Protein AF-A0AAV5FKT3-F1 (afdb_monomer)

Organism: NCBI:txid191504

Secondary structure (DSSP, 8-state):
--SSTTS-HHHHHHHHHHHHHIIIIIHHHHHHHHHHHHTT-HHHHHHTHHHHHHHHHHHHHHHTTS-HHHHHHHHHHHHHHHHHHHHHHHHHHHHTS--

InterPro domains:
  IPR035513 Invertase/pectin methylesterase inhibitor domain superfamily [SSF101148] (6-93)

Nearest PDB structures (foldseek):
  8xyv-assembly2_B  TM=5.868E-01  e=5.028E-01  synthetic construct
  5mk2-assembly1_A  TM=7.815E-01  e=6.738E+00  Homo sapiens

Mean predicted aligned error: 6.79 Å

Foldseek 3Di:
DPPPCVPDVLLVVLVVLLVCLQVPWQVVLVVVLVVCVVVVVLVSSLVSLVRNLVSLVVSCVSCVPPDPVSVVVVVVVSVVSVVVSVVSNVVSVVSVVVD

Solvent-accessible surface area (backbone atoms only — not comparable to full-atom values): 5326 Å² total; per-residue (Å²): 136,80,72,71,78,80,67,46,62,61,38,50,54,22,52,50,50,29,52,49,34,35,63,68,40,14,52,52,31,47,54,51,26,51,51,26,48,75,69,66,38,56,68,66,21,55,70,29,54,70,43,37,52,45,24,46,60,53,26,54,59,51,32,70,84,33,52,68,71,54,42,58,60,45,51,56,56,44,50,55,48,47,54,52,46,51,50,53,50,52,56,56,56,58,56,62,77,78,110

Radius of gyration: 16.39 Å; Cα contacts (8 Å, |Δi|>4): 84; chains: 1; bounding box: 39×19×49 Å

pLDDT: mean 82.84, std 12.5, range [44.62, 95.5]

Sequence (99 aa):
MARDEELDPAARDALEACGHLYGSGSVPALRLLRQYAAARTWAAAKSLLPLTGHAGIGCDAALAGAPLAAKSRMMGANHEFDQLATMATALLNLNAVVA

Structure (mmCIF, N/CA/C/O backbone):
data_AF-A0AAV5FKT3-F1
#
_entry.id   AF-A0AAV5FKT3-F1
#
loop_
_atom_site.group_PDB
_atom_site.id
_atom_site.type_symbol
_atom_site.label_atom_id
_atom_site.label_alt_id
_atom_site.label_comp_id
_atom_site.label_asym_id
_atom_site.label_entity_id
_atom_site.label_seq_id
_atom_site.pdbx_PDB_ins_code
_atom_site.Cartn_x
_atom_site.Cartn_y
_atom_site.Cartn_z
_atom_site.occupancy
_atom_site.B_iso_or_equiv
_atom_site.auth_seq_id
_atom_site.auth_comp_id
_atom_site.auth_asym_id
_atom_site.auth_atom_id
_atom_site.pdbx_PDB_model_num
ATOM 1 N N . MET A 1 1 ? 24.493 10.873 -18.082 1.00 45.22 1 MET A N 1
ATOM 2 C CA . MET A 1 1 ? 23.778 9.602 -17.839 1.00 45.22 1 MET A CA 1
ATOM 3 C C . MET A 1 1 ? 22.263 9.776 -17.635 1.00 45.22 1 MET A C 1
ATOM 5 O O . MET A 1 1 ? 21.617 8.806 -17.297 1.00 45.22 1 MET A O 1
ATOM 9 N N . ALA A 1 2 ? 21.666 10.951 -17.895 1.00 47.41 2 ALA A N 1
ATOM 10 C CA . ALA A 1 2 ? 20.244 11.217 -17.612 1.00 47.41 2 ALA A CA 1
ATOM 11 C C . ALA A 1 2 ? 19.288 11.091 -18.823 1.00 47.41 2 ALA A C 1
ATOM 13 O O . ALA A 1 2 ? 18.119 11.414 -18.698 1.00 47.41 2 ALA A O 1
ATOM 14 N N . ARG A 1 3 ? 19.771 10.680 -20.006 1.00 49.69 3 ARG A N 1
ATOM 15 C CA . ARG A 1 3 ? 18.981 10.707 -21.258 1.00 49.69 3 ARG A CA 1
ATOM 16 C C . ARG A 1 3 ? 18.417 9.353 -21.694 1.00 49.69 3 ARG A C 1
ATOM 18 O O . ARG A 1 3 ? 17.508 9.335 -22.513 1.00 49.69 3 ARG A O 1
ATOM 25 N N . ASP A 1 4 ? 18.921 8.251 -21.141 1.00 44.62 4 ASP A N 1
ATOM 26 C CA . ASP A 1 4 ? 18.513 6.899 -21.554 1.00 44.62 4 ASP A CA 1
ATOM 27 C C . ASP A 1 4 ? 17.347 6.349 -20.710 1.00 44.62 4 ASP A C 1
ATOM 29 O O . ASP A 1 4 ? 16.614 5.475 -21.158 1.00 44.62 4 ASP A O 1
ATOM 33 N N . GLU A 1 5 ? 17.110 6.901 -19.513 1.00 51.47 5 GLU A N 1
ATOM 34 C CA . GLU A 1 5 ? 15.977 6.531 -18.645 1.00 51.47 5 GLU A CA 1
ATOM 35 C C . GLU A 1 5 ? 14.645 7.169 -19.073 1.00 51.47 5 GLU A C 1
ATOM 37 O O . GLU A 1 5 ? 13.582 6.709 -18.664 1.00 51.47 5 GLU A O 1
ATOM 42 N N . GLU A 1 6 ? 14.689 8.222 -19.893 1.00 52.31 6 GLU A N 1
ATOM 43 C CA . GLU A 1 6 ? 13.511 8.986 -20.328 1.00 52.31 6 GLU A CA 1
ATOM 44 C C . GLU A 1 6 ? 12.783 8.330 -21.522 1.00 52.31 6 GLU A C 1
ATOM 46 O O . GLU A 1 6 ? 11.687 8.747 -21.900 1.00 52.31 6 GLU A O 1
ATOM 51 N N . LEU A 1 7 ? 13.361 7.264 -22.091 1.00 62.12 7 LEU A N 1
ATOM 52 C CA . LEU A 1 7 ? 12.928 6.665 -23.355 1.00 62.12 7 LEU A CA 1
ATOM 53 C C . LEU A 1 7 ? 12.518 5.195 -23.288 1.00 62.12 7 LEU A C 1
ATOM 55 O O . LEU A 1 7 ? 12.042 4.715 -24.310 1.00 62.12 7 LEU A O 1
ATOM 59 N N . ASP A 1 8 ? 12.652 4.488 -22.159 1.00 79.56 8 ASP A N 1
ATOM 60 C CA . ASP A 1 8 ? 12.153 3.108 -22.081 1.00 79.56 8 ASP A CA 1
ATOM 61 C C . ASP A 1 8 ? 10.642 3.092 -21.778 1.00 79.56 8 ASP A C 1
ATOM 6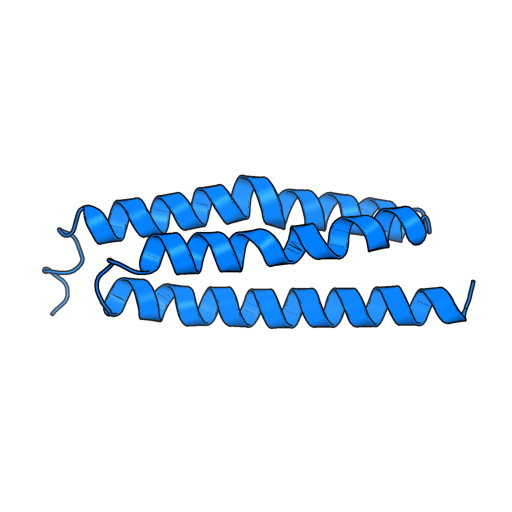3 O O . ASP A 1 8 ? 10.238 3.383 -20.643 1.00 79.56 8 ASP A O 1
ATOM 67 N N . PRO A 1 9 ? 9.782 2.743 -22.756 1.00 84.81 9 PRO A N 1
ATOM 68 C CA . PRO A 1 9 ? 8.343 2.679 -22.543 1.00 84.81 9 PRO A CA 1
ATOM 69 C C . PRO A 1 9 ? 7.976 1.619 -21.502 1.00 84.81 9 PRO A C 1
ATOM 71 O O . PRO A 1 9 ? 7.076 1.848 -20.705 1.00 84.81 9 PRO A O 1
ATOM 74 N N . ALA A 1 10 ? 8.726 0.514 -21.415 1.00 84.25 10 ALA A N 1
ATOM 75 C CA . ALA A 1 10 ? 8.455 -0.542 -20.444 1.00 84.25 10 ALA A CA 1
ATOM 76 C C . ALA A 1 10 ? 8.685 -0.066 -19.002 1.00 84.25 10 ALA A C 1
ATOM 78 O O . ALA A 1 10 ? 7.941 -0.436 -18.094 1.00 84.25 10 ALA A O 1
ATOM 79 N N . ALA A 1 11 ? 9.689 0.789 -18.781 1.00 86.50 11 ALA A N 1
ATOM 80 C CA . ALA A 1 11 ? 9.909 1.413 -17.480 1.00 86.50 11 ALA A CA 1
ATOM 81 C C . ALA A 1 11 ? 8.752 2.346 -17.102 1.00 86.50 11 ALA A C 1
ATOM 83 O O . ALA A 1 11 ? 8.304 2.338 -15.956 1.00 86.50 11 ALA A O 1
ATOM 84 N N . ARG A 1 12 ? 8.274 3.148 -18.059 1.00 87.81 12 ARG A N 1
ATOM 85 C CA . ARG A 1 12 ? 7.162 4.082 -17.849 1.00 87.81 12 ARG A CA 1
ATOM 86 C C . ARG A 1 12 ? 5.861 3.348 -17.547 1.00 87.81 12 ARG A C 1
ATOM 88 O O . ARG A 1 12 ? 5.245 3.648 -16.530 1.00 87.81 12 ARG A O 1
ATOM 95 N N . ASP A 1 13 ? 5.511 2.359 -18.361 1.00 89.75 13 ASP A N 1
ATOM 96 C CA . ASP A 1 13 ? 4.283 1.576 -18.209 1.00 89.75 13 ASP A CA 1
ATOM 97 C C . ASP A 1 13 ? 4.277 0.807 -16.879 1.00 89.75 13 ASP A C 1
ATOM 99 O O . ASP A 1 13 ? 3.267 0.776 -16.175 1.00 89.75 13 ASP A O 1
ATOM 103 N N . ALA A 1 14 ? 5.419 0.237 -16.476 1.00 89.38 14 ALA A N 1
ATOM 104 C CA . ALA A 1 14 ? 5.537 -0.449 -15.190 1.00 89.38 14 ALA A CA 1
ATOM 105 C C . ALA A 1 14 ? 5.362 0.508 -13.997 1.00 89.38 14 ALA A C 1
ATOM 107 O O . ALA A 1 14 ? 4.674 0.178 -13.029 1.00 89.38 14 ALA A O 1
ATOM 108 N N . LEU A 1 15 ? 5.949 1.709 -14.059 1.00 89.62 15 LEU A N 1
ATOM 109 C CA . LEU A 1 15 ? 5.788 2.729 -13.017 1.00 89.62 15 LEU A CA 1
ATOM 110 C C . LEU A 1 15 ? 4.353 3.274 -12.963 1.00 89.62 15 LEU A C 1
ATOM 112 O O . LEU A 1 15 ? 3.818 3.491 -11.875 1.00 89.62 15 LEU A O 1
ATOM 116 N N . GLU A 1 16 ? 3.711 3.458 -14.115 1.00 90.69 16 GLU A N 1
ATOM 117 C CA . GLU A 1 16 ? 2.303 3.850 -14.203 1.00 90.69 16 GLU A CA 1
ATOM 118 C C . GLU A 1 16 ? 1.389 2.774 -13.600 1.00 90.69 16 GLU A C 1
ATOM 120 O O . GLU A 1 16 ? 0.525 3.084 -12.775 1.00 90.69 16 GLU A O 1
ATOM 125 N N . ALA A 1 17 ? 1.643 1.496 -13.901 1.00 90.62 17 ALA A N 1
ATOM 126 C CA . ALA A 1 17 ? 0.935 0.372 -13.293 1.00 90.62 17 ALA A CA 1
ATOM 127 C C . ALA A 1 17 ? 1.080 0.361 -11.762 1.00 90.62 17 ALA A C 1
ATOM 129 O O . ALA A 1 17 ? 0.082 0.219 -11.051 1.00 90.62 17 ALA A O 1
ATOM 130 N N . CYS A 1 18 ? 2.289 0.586 -11.236 1.00 90.75 18 CYS A N 1
ATOM 131 C CA . CYS A 1 18 ? 2.508 0.754 -9.798 1.00 90.75 18 CYS A CA 1
ATOM 132 C C . CYS A 1 18 ? 1.658 1.898 -9.222 1.00 90.75 18 CYS A C 1
ATOM 134 O O . CYS A 1 18 ? 0.972 1.710 -8.215 1.00 90.75 18 CYS A O 1
ATOM 136 N N . GLY A 1 19 ? 1.640 3.062 -9.880 1.00 90.06 19 GLY A N 1
ATOM 137 C CA . GLY A 1 19 ? 0.813 4.203 -9.481 1.00 90.06 19 GLY A CA 1
ATOM 138 C C . GLY A 1 19 ? -0.678 3.857 -9.402 1.00 90.06 19 GLY A C 1
ATOM 139 O O . GLY A 1 19 ? -1.339 4.174 -8.409 1.00 90.06 19 GLY A O 1
ATOM 140 N N . HIS A 1 20 ? -1.201 3.139 -10.399 1.00 90.94 20 HIS A N 1
ATOM 141 C CA . HIS A 1 20 ? -2.586 2.670 -10.402 1.00 90.94 20 HIS A CA 1
ATOM 142 C C . HIS A 1 20 ? -2.882 1.683 -9.274 1.00 90.94 20 HIS A C 1
ATOM 144 O O . HIS A 1 20 ? -3.896 1.835 -8.589 1.00 90.94 20 HIS A O 1
ATOM 150 N N . LEU A 1 21 ? -2.015 0.697 -9.045 1.00 90.31 21 LEU A N 1
ATOM 151 C CA . LEU A 1 21 ? -2.201 -0.312 -8.000 1.00 90.31 21 LEU A CA 1
ATOM 152 C C . LEU A 1 21 ? -2.237 0.325 -6.606 1.00 90.31 21 LEU A C 1
ATOM 154 O O . LEU A 1 21 ? -3.155 0.066 -5.823 1.00 90.31 21 LEU A O 1
ATOM 158 N N . TYR A 1 22 ? -1.293 1.221 -6.314 1.00 89.44 22 TYR A N 1
ATOM 159 C CA . TYR A 1 22 ? -1.266 1.943 -5.043 1.00 89.44 22 TYR A CA 1
ATOM 160 C C . TYR A 1 22 ? -2.461 2.891 -4.893 1.00 89.44 22 TYR A C 1
ATOM 162 O O . TYR A 1 22 ? -3.100 2.923 -3.836 1.00 89.44 22 TYR A O 1
ATOM 170 N N . GLY A 1 23 ? -2.785 3.644 -5.947 1.00 88.62 23 GLY A N 1
ATOM 171 C CA . GLY A 1 23 ? -3.856 4.637 -5.940 1.00 88.62 23 GLY A CA 1
ATOM 172 C C . GLY A 1 23 ? -5.263 4.043 -5.851 1.00 88.62 23 GLY A C 1
ATOM 173 O O . GLY A 1 23 ? -6.141 4.662 -5.250 1.00 88.62 23 GLY A O 1
ATOM 174 N N . SER A 1 24 ? -5.482 2.851 -6.411 1.00 88.94 24 SER A N 1
ATOM 175 C CA . SER A 1 24 ? -6.798 2.195 -6.443 1.00 88.94 24 SER A CA 1
ATOM 176 C C . SER A 1 24 ? -6.997 1.141 -5.350 1.00 88.94 24 SER A C 1
ATOM 178 O O . SER A 1 24 ? -8.128 0.945 -4.911 1.00 88.94 24 SER A O 1
ATOM 180 N N . GLY A 1 25 ? -5.928 0.492 -4.877 1.00 87.50 25 GLY A N 1
ATOM 181 C CA . GLY A 1 25 ? -6.004 -0.550 -3.851 1.00 87.50 25 GLY A CA 1
ATOM 182 C C . GLY A 1 25 ? -5.577 -0.051 -2.473 1.00 87.50 25 GLY A C 1
ATOM 183 O O . GLY A 1 25 ? -6.401 0.182 -1.585 1.00 87.50 25 GLY A O 1
ATOM 184 N N . SER A 1 26 ? -4.269 0.136 -2.303 1.00 87.88 26 SER A N 1
ATOM 185 C CA . SER A 1 26 ? -3.647 0.362 -0.995 1.00 87.88 26 SER A CA 1
ATOM 186 C C . SER A 1 26 ? -4.057 1.671 -0.320 1.00 87.88 26 SER A C 1
ATOM 188 O O . SER A 1 26 ? -4.380 1.682 0.871 1.00 87.88 26 SER A O 1
ATOM 190 N N . VAL A 1 27 ? -4.080 2.787 -1.057 1.00 88.75 27 VAL A N 1
ATOM 191 C CA . VAL A 1 27 ? -4.430 4.103 -0.493 1.00 88.75 27 VAL A CA 1
ATOM 192 C C . VAL A 1 27 ? -5.906 4.174 -0.064 1.00 88.75 27 VAL A C 1
ATOM 194 O O . VAL A 1 27 ? -6.170 4.613 1.062 1.00 88.75 27 VAL A O 1
ATOM 197 N N . PRO A 1 28 ? -6.891 3.740 -0.877 1.00 91.94 28 PRO A N 1
ATOM 198 C CA . PRO A 1 28 ? -8.284 3.670 -0.440 1.00 91.94 28 PRO A CA 1
ATOM 199 C C . PRO A 1 28 ? -8.491 2.748 0.767 1.00 91.94 28 PRO A C 1
ATOM 201 O O . PRO A 1 28 ? -9.187 3.141 1.706 1.00 91.94 28 PRO A O 1
ATOM 204 N N . ALA A 1 29 ? -7.835 1.581 0.796 1.00 91.50 29 ALA A N 1
ATOM 205 C CA . ALA A 1 29 ? -7.890 0.669 1.938 1.00 91.50 29 ALA A CA 1
ATOM 206 C C . ALA A 1 29 ? -7.383 1.335 3.230 1.00 91.50 29 ALA A C 1
ATOM 208 O O . ALA A 1 29 ? -8.050 1.258 4.261 1.00 91.50 29 ALA A O 1
ATOM 209 N N . LEU A 1 30 ? -6.266 2.073 3.173 1.00 88.88 30 LEU A N 1
ATOM 210 C CA . LEU A 1 30 ? -5.743 2.830 4.319 1.00 88.88 30 LEU A CA 1
ATOM 211 C C . LEU A 1 30 ? -6.710 3.921 4.800 1.00 88.88 30 LEU A C 1
ATOM 213 O O . LEU A 1 30 ? -6.887 4.110 6.006 1.00 88.88 30 LEU A O 1
ATOM 217 N N . ARG A 1 31 ? -7.358 4.641 3.875 1.00 92.12 31 ARG A N 1
ATOM 218 C CA . ARG A 1 31 ? -8.350 5.673 4.223 1.00 92.12 31 ARG A CA 1
ATOM 219 C C . ARG A 1 31 ? -9.550 5.071 4.954 1.00 92.12 31 ARG A C 1
ATOM 221 O O . ARG A 1 31 ? -9.951 5.612 5.983 1.00 92.12 31 ARG A O 1
ATOM 228 N N . LEU A 1 32 ? -10.080 3.953 4.461 1.00 94.19 32 LEU A N 1
ATOM 229 C CA . LEU A 1 32 ? -11.189 3.239 5.101 1.00 94.19 32 LEU A CA 1
ATOM 230 C C . LEU A 1 32 ? -10.779 2.653 6.455 1.00 94.19 32 LEU A C 1
ATOM 232 O O . LEU A 1 32 ? -11.506 2.800 7.435 1.00 94.19 32 LEU A O 1
ATOM 236 N N . LEU A 1 33 ? -9.584 2.068 6.548 1.00 92.56 33 LEU A N 1
ATOM 237 C CA . LEU A 1 33 ? -9.038 1.547 7.800 1.00 92.56 33 LEU A CA 1
ATOM 238 C C . LEU A 1 33 ? -8.969 2.643 8.862 1.00 92.56 33 LEU A C 1
ATOM 240 O O . LEU A 1 33 ? -9.426 2.435 9.985 1.00 92.56 33 LEU A O 1
ATOM 244 N N . ARG A 1 34 ? -8.476 3.836 8.501 1.00 91.38 34 ARG A N 1
ATOM 245 C CA . ARG A 1 34 ? -8.453 4.995 9.401 1.00 91.38 34 ARG A CA 1
ATOM 246 C C . ARG A 1 34 ? -9.857 5.385 9.871 1.00 91.38 34 ARG A C 1
ATOM 248 O O . ARG A 1 34 ? -10.026 5.688 11.049 1.00 91.38 34 ARG A O 1
ATOM 255 N N . GLN A 1 35 ? -10.850 5.389 8.983 1.00 95.25 35 GLN A N 1
ATOM 256 C CA . GLN A 1 35 ? -12.237 5.707 9.344 1.00 95.25 35 GLN A CA 1
ATOM 257 C C . GLN A 1 35 ? -12.821 4.670 10.312 1.00 95.25 35 GLN A C 1
ATOM 259 O O . GLN A 1 35 ? -13.381 5.045 11.342 1.00 95.25 35 GLN A O 1
ATOM 264 N N . TYR A 1 36 ? -12.622 3.377 10.045 1.00 94.69 36 TYR A N 1
ATOM 265 C CA . TYR A 1 36 ? -13.069 2.314 10.943 1.00 94.69 36 TYR A CA 1
ATOM 266 C C . TYR A 1 36 ? -12.361 2.350 12.301 1.00 94.69 36 TYR A C 1
ATOM 268 O O . TYR A 1 36 ? -13.006 2.141 13.331 1.00 94.69 36 TYR A O 1
ATOM 276 N N . ALA A 1 37 ? -11.062 2.660 12.323 1.00 90.62 37 ALA A N 1
ATOM 277 C CA . ALA A 1 37 ? -10.302 2.848 13.554 1.00 90.62 37 ALA A CA 1
ATOM 278 C C . ALA A 1 37 ? -10.820 4.050 14.364 1.00 90.62 37 ALA A C 1
ATOM 280 O O . ALA A 1 37 ? -11.026 3.936 15.570 1.00 90.62 37 ALA A O 1
ATOM 281 N N . ALA A 1 38 ? -11.113 5.180 13.708 1.00 92.69 38 ALA A N 1
ATOM 282 C CA . ALA A 1 38 ? -11.695 6.357 14.358 1.00 92.69 38 ALA A CA 1
ATOM 283 C C . ALA A 1 38 ? -13.085 6.074 14.959 1.00 92.69 38 ALA A C 1
ATOM 285 O O . ALA A 1 38 ? -13.406 6.575 16.034 1.00 92.69 38 ALA A O 1
ATOM 286 N N . ALA A 1 39 ? -13.879 5.219 14.309 1.00 95.50 39 ALA A N 1
ATOM 287 C CA . ALA A 1 39 ? -15.167 4.746 14.815 1.00 95.50 39 ALA A CA 1
ATOM 288 C C . ALA A 1 39 ? -15.054 3.611 15.856 1.00 95.50 39 ALA A C 1
ATOM 290 O O . ALA A 1 39 ? -16.075 3.091 16.299 1.00 95.50 39 ALA A O 1
ATOM 291 N N . ARG A 1 40 ? -13.834 3.194 16.238 1.00 91.56 40 ARG A N 1
ATOM 292 C CA . ARG A 1 40 ? -13.552 2.044 17.126 1.00 91.56 40 ARG A CA 1
ATOM 293 C C . ARG A 1 40 ? -14.135 0.711 16.640 1.00 91.56 40 ARG A C 1
ATOM 295 O O . ARG A 1 40 ? -14.325 -0.227 17.408 1.00 91.56 40 ARG A O 1
ATOM 302 N N . THR A 1 41 ? -14.383 0.594 15.340 1.00 94.50 41 THR A N 1
ATOM 303 C CA . THR A 1 41 ? -14.859 -0.638 14.691 1.00 94.50 41 THR A CA 1
ATOM 304 C C . THR A 1 41 ? -13.676 -1.535 14.313 1.00 94.50 41 THR A C 1
ATOM 306 O O . THR A 1 41 ? -13.333 -1.722 13.146 1.00 94.50 41 THR A O 1
ATOM 309 N N . TRP A 1 42 ? -12.999 -2.081 15.324 1.00 89.50 42 TRP A N 1
ATOM 310 C CA . TRP A 1 42 ? -11.693 -2.734 15.162 1.00 89.50 42 TRP A CA 1
ATOM 311 C C . TRP A 1 42 ? -11.698 -3.961 14.246 1.00 89.50 42 TRP A C 1
ATOM 313 O O . TRP A 1 42 ? -10.719 -4.197 13.542 1.00 89.50 42 TRP A O 1
ATOM 323 N N . ALA A 1 43 ? -12.782 -4.740 14.232 1.00 91.00 43 ALA A N 1
ATOM 324 C CA . ALA A 1 43 ? -12.907 -5.895 13.341 1.00 91.00 43 ALA A CA 1
ATOM 325 C C . ALA A 1 43 ? -12.924 -5.473 11.861 1.00 91.00 43 ALA A C 1
ATOM 327 O O . ALA A 1 43 ? -12.182 -6.032 11.054 1.00 91.00 43 ALA A O 1
ATOM 328 N N . ALA A 1 44 ? -13.700 -4.437 11.525 1.00 92.88 44 ALA A N 1
ATOM 329 C CA . ALA A 1 44 ? -13.745 -3.884 10.175 1.00 92.88 44 ALA A CA 1
ATOM 330 C C . ALA A 1 44 ? -12.395 -3.263 9.785 1.00 92.88 44 ALA A C 1
ATOM 332 O O . ALA A 1 44 ? -11.869 -3.578 8.720 1.00 92.88 44 ALA A O 1
ATOM 333 N N . ALA A 1 45 ? -11.772 -2.483 10.677 1.00 91.94 45 ALA A N 1
ATOM 334 C CA . ALA A 1 45 ? -10.433 -1.933 10.445 1.00 91.94 45 ALA A CA 1
ATOM 335 C C . ALA A 1 45 ? -9.395 -3.032 10.145 1.00 91.94 45 ALA A C 1
ATOM 337 O O . ALA A 1 45 ? -8.632 -2.916 9.188 1.00 91.94 45 ALA A O 1
ATOM 338 N N . LYS A 1 46 ? -9.403 -4.129 10.916 1.00 89.62 46 LYS A N 1
ATOM 339 C CA . LYS A 1 46 ? -8.490 -5.266 10.722 1.00 89.62 46 LYS A CA 1
ATOM 340 C C . LYS A 1 46 ? -8.723 -6.011 9.409 1.00 89.62 46 LYS A C 1
ATOM 342 O O . LYS A 1 46 ? -7.752 -6.424 8.785 1.00 89.62 46 LYS A O 1
ATOM 347 N N . SER A 1 47 ? -9.972 -6.139 8.955 1.00 91.56 47 SER A N 1
ATOM 348 C CA . SER A 1 47 ? -10.280 -6.794 7.672 1.00 91.56 47 SER A CA 1
ATOM 349 C C . SER A 1 47 ? -9.648 -6.105 6.455 1.00 91.56 47 SER A C 1
ATOM 351 O O . SER A 1 47 ? -9.474 -6.738 5.418 1.00 91.56 47 SER A O 1
ATOM 353 N N . LEU A 1 48 ? -9.254 -4.834 6.588 1.00 91.56 48 LEU A N 1
ATOM 354 C CA . LEU A 1 48 ? -8.614 -4.069 5.519 1.00 91.56 48 LEU A CA 1
ATOM 355 C C . LEU A 1 48 ? -7.088 -4.199 5.489 1.00 91.56 48 LEU A C 1
ATOM 357 O O . LEU A 1 48 ? -6.486 -3.844 4.481 1.00 91.56 48 LEU A O 1
ATOM 361 N N . LEU A 1 49 ? -6.454 -4.711 6.548 1.00 87.81 49 LEU A N 1
ATOM 362 C CA . LEU A 1 49 ? -4.993 -4.834 6.631 1.00 87.81 49 LEU A CA 1
ATOM 363 C C . LEU A 1 49 ? -4.355 -5.621 5.471 1.00 87.81 49 LEU A C 1
ATOM 365 O O . LEU A 1 49 ? -3.348 -5.161 4.944 1.00 87.81 49 LEU A O 1
ATOM 369 N N . PRO A 1 50 ? -4.920 -6.746 4.992 1.00 86.1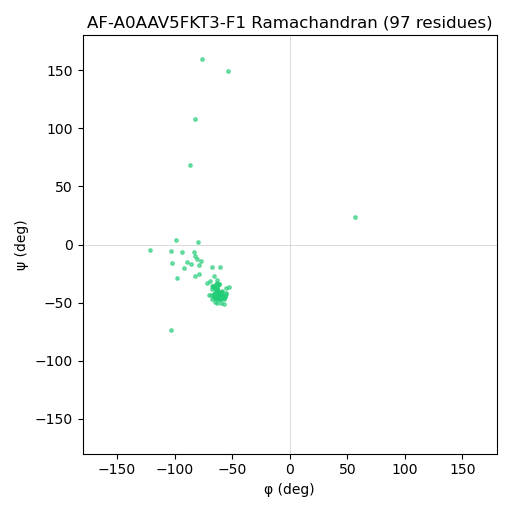9 50 PRO A N 1
ATOM 370 C CA . PRO A 1 50 ? -4.346 -7.441 3.838 1.00 86.19 50 PRO A CA 1
ATOM 371 C C . PRO A 1 50 ? -4.362 -6.594 2.556 1.00 86.19 50 PRO A C 1
ATOM 373 O O . PRO A 1 50 ? -3.488 -6.735 1.704 1.00 86.19 50 PRO A O 1
ATOM 376 N N . LEU A 1 51 ? -5.348 -5.701 2.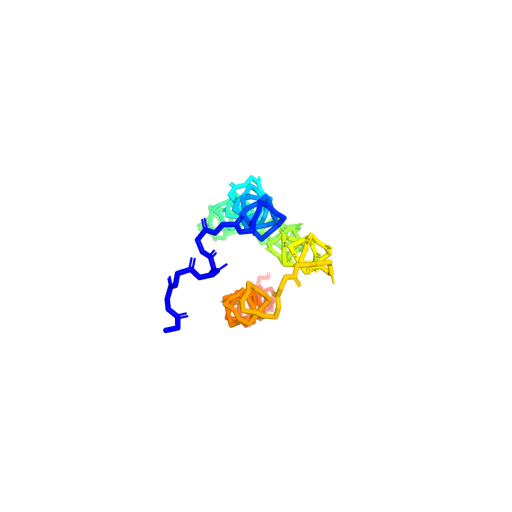418 1.00 85.62 51 LEU A N 1
ATOM 377 C CA . LEU A 1 51 ? -5.513 -4.851 1.238 1.00 85.62 51 LEU A CA 1
ATOM 378 C C . LEU A 1 51 ? -4.563 -3.657 1.244 1.00 85.62 51 LEU A C 1
ATOM 380 O O . LEU A 1 51 ? -4.224 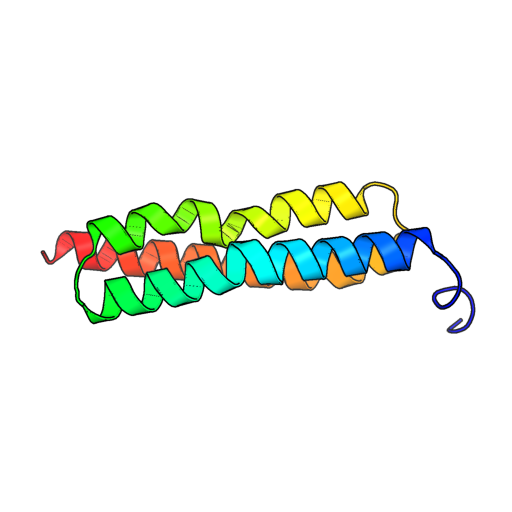-3.154 0.175 1.00 85.62 51 LEU A O 1
ATOM 384 N N . THR A 1 52 ? -4.112 -3.202 2.417 1.00 82.62 52 THR A N 1
ATOM 385 C CA . THR A 1 52 ? -3.172 -2.082 2.477 1.00 82.62 52 THR A CA 1
ATOM 386 C C . THR A 1 52 ? -1.838 -2.478 1.856 1.00 82.62 52 THR A C 1
ATOM 388 O O . THR A 1 52 ? -1.347 -1.716 1.039 1.00 82.62 52 THR A O 1
ATOM 391 N N . GLY A 1 53 ? -1.297 -3.672 2.120 1.00 78.94 53 GLY A N 1
ATOM 392 C CA . GLY A 1 53 ? -0.022 -4.139 1.544 1.00 78.94 53 GLY A CA 1
ATOM 393 C C . GLY A 1 53 ? -0.091 -4.701 0.114 1.00 78.94 53 GLY A C 1
ATOM 394 O O . GLY A 1 53 ? 0.942 -4.876 -0.529 1.00 78.94 53 GLY A O 1
ATOM 395 N N . HIS A 1 54 ? -1.286 -4.976 -0.418 1.00 83.62 54 HIS A N 1
ATOM 396 C CA . HIS A 1 54 ? -1.444 -5.752 -1.655 1.00 83.62 54 HIS A CA 1
ATOM 397 C C . HIS A 1 54 ? -0.845 -5.088 -2.911 1.00 83.62 54 HIS A C 1
ATOM 399 O O . HIS A 1 54 ? -0.324 -5.789 -3.781 1.00 83.62 54 HIS A O 1
ATOM 405 N N . ALA A 1 55 ? -0.872 -3.753 -3.017 1.00 84.94 55 ALA A N 1
ATOM 406 C CA . ALA A 1 55 ? -0.337 -3.064 -4.195 1.00 84.94 55 ALA A CA 1
ATOM 407 C C . ALA A 1 55 ? 1.181 -3.219 -4.360 1.00 84.94 55 ALA A C 1
ATOM 409 O O . ALA A 1 55 ? 1.653 -3.186 -5.494 1.00 84.94 55 ALA A O 1
ATOM 410 N N . GLY A 1 56 ? 1.930 -3.431 -3.270 1.00 84.25 56 GLY A N 1
ATOM 411 C CA . GLY A 1 56 ? 3.378 -3.655 -3.333 1.00 84.25 56 GLY A CA 1
ATOM 412 C C . GLY A 1 56 ? 3.724 -4.909 -4.131 1.00 84.25 56 GLY A C 1
ATOM 413 O O . GLY A 1 56 ? 4.510 -4.841 -5.069 1.00 84.25 56 GLY A O 1
ATOM 414 N N . ILE A 1 57 ? 3.028 -6.019 -3.861 1.00 84.44 57 ILE A N 1
ATOM 415 C CA . ILE A 1 57 ? 3.205 -7.292 -4.581 1.00 84.44 57 ILE A CA 1
ATOM 416 C C . ILE A 1 57 ? 2.907 -7.120 -6.077 1.00 84.44 57 ILE A C 1
ATOM 418 O O . ILE A 1 57 ? 3.662 -7.587 -6.929 1.00 84.44 57 ILE A O 1
ATOM 422 N N . GLY A 1 58 ? 1.807 -6.437 -6.409 1.00 87.25 58 GLY A N 1
ATOM 423 C CA . GLY A 1 58 ? 1.441 -6.177 -7.801 1.00 87.25 58 GLY A CA 1
ATOM 424 C C . GLY A 1 58 ? 2.435 -5.254 -8.514 1.00 87.25 58 GLY A C 1
ATOM 425 O O . GLY A 1 58 ? 2.742 -5.471 -9.684 1.00 87.25 58 GLY A O 1
ATOM 426 N N . CYS A 1 59 ? 2.967 -4.253 -7.812 1.00 89.06 59 CYS A N 1
ATOM 427 C CA . CYS A 1 59 ? 3.978 -3.349 -8.348 1.00 89.06 59 CYS A CA 1
ATOM 428 C C . CYS A 1 59 ? 5.315 -4.068 -8.583 1.00 89.06 59 CYS A C 1
ATOM 430 O O . CYS A 1 59 ? 5.903 -3.924 -9.653 1.00 89.06 59 CYS A O 1
ATOM 432 N N . ASP A 1 60 ? 5.763 -4.906 -7.644 1.00 88.06 60 ASP A N 1
ATOM 433 C CA . ASP A 1 60 ? 6.964 -5.732 -7.816 1.00 88.06 60 ASP A CA 1
ATOM 434 C C . ASP A 1 60 ? 6.830 -6.666 -9.028 1.00 88.06 60 ASP A C 1
ATOM 436 O O . ASP A 1 60 ? 7.766 -6.808 -9.820 1.00 88.06 60 ASP A O 1
ATOM 440 N N . ALA A 1 61 ? 5.642 -7.250 -9.227 1.00 89.25 61 ALA A N 1
ATOM 441 C CA . ALA A 1 61 ? 5.343 -8.061 -10.403 1.00 89.25 61 ALA A CA 1
ATOM 442 C C . ALA A 1 61 ? 5.378 -7.240 -11.706 1.00 89.25 61 ALA A C 1
ATOM 444 O O . ALA A 1 61 ? 5.988 -7.680 -12.682 1.00 89.25 61 ALA A O 1
ATOM 445 N N . ALA A 1 62 ? 4.787 -6.039 -11.722 1.00 89.81 62 ALA A N 1
ATOM 446 C CA . ALA A 1 62 ? 4.826 -5.136 -12.878 1.00 89.81 62 ALA A CA 1
ATOM 447 C C . ALA A 1 62 ? 6.262 -4.718 -13.237 1.00 89.81 62 ALA A C 1
ATOM 449 O O . ALA A 1 62 ? 6.610 -4.578 -14.409 1.00 89.81 62 ALA A O 1
ATOM 450 N N . LEU A 1 63 ? 7.125 -4.576 -12.231 1.00 89.25 63 LEU A N 1
ATOM 451 C CA . LEU A 1 63 ? 8.520 -4.197 -12.409 1.00 89.25 63 LEU A CA 1
ATOM 452 C C . LEU A 1 63 ? 9.434 -5.362 -12.789 1.00 89.25 63 LEU A C 1
ATOM 454 O O . LEU A 1 63 ? 10.574 -5.095 -13.155 1.00 89.25 63 LEU A O 1
ATOM 458 N N . ALA A 1 64 ? 9.003 -6.627 -12.747 1.00 88.56 64 ALA A N 1
ATOM 459 C CA . ALA A 1 64 ? 9.882 -7.788 -12.947 1.00 88.56 64 ALA A CA 1
ATOM 460 C C . ALA A 1 64 ? 10.710 -7.721 -14.251 1.00 88.56 64 ALA A C 1
ATOM 462 O O . ALA A 1 64 ? 11.896 -8.070 -14.253 1.00 88.56 64 ALA A O 1
ATOM 463 N N . GLY A 1 65 ? 10.127 -7.194 -15.332 1.00 84.06 65 GLY A N 1
ATOM 464 C CA . GLY A 1 65 ? 10.785 -6.991 -16.631 1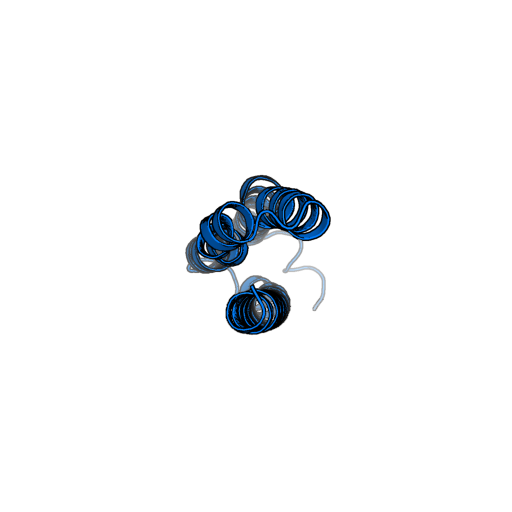.00 84.06 65 GLY A CA 1
ATOM 465 C C . GLY A 1 65 ? 11.415 -5.609 -16.853 1.00 84.06 65 GLY A C 1
ATOM 466 O O . GLY A 1 65 ? 12.091 -5.415 -17.857 1.00 84.06 65 GLY A O 1
ATOM 467 N N . ALA A 1 66 ? 11.224 -4.655 -15.938 1.00 87.38 66 ALA A N 1
ATOM 468 C CA . ALA A 1 66 ? 11.663 -3.272 -16.113 1.00 87.38 66 ALA A CA 1
ATOM 469 C C . ALA A 1 66 ? 13.187 -3.095 -15.911 1.00 87.38 66 ALA A C 1
ATOM 471 O O . ALA A 1 66 ? 13.832 -3.917 -15.236 1.00 87.38 66 ALA A O 1
ATOM 472 N N . PRO A 1 67 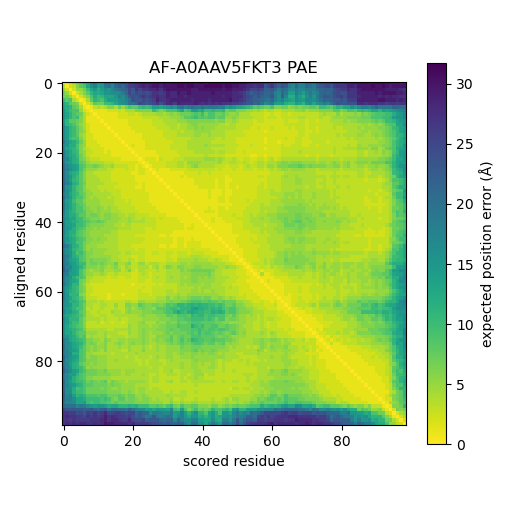? 13.778 -1.999 -16.428 1.00 87.06 67 PRO A N 1
ATOM 473 C CA . PRO A 1 67 ? 15.157 -1.620 -16.144 1.00 87.06 67 PRO A CA 1
ATOM 474 C C . PRO A 1 67 ? 15.457 -1.534 -14.652 1.00 87.06 67 PRO A C 1
ATOM 476 O O . PRO A 1 67 ? 14.615 -1.132 -13.842 1.00 87.06 67 PRO A O 1
ATOM 479 N N . LEU A 1 68 ? 16.710 -1.828 -14.296 1.00 83.75 68 LEU A N 1
ATOM 480 C CA . LEU A 1 68 ? 17.175 -1.801 -12.910 1.00 83.75 68 LEU A CA 1
ATOM 481 C C . LEU A 1 68 ? 16.924 -0.445 -12.234 1.00 83.75 68 LEU A C 1
ATOM 483 O O . LEU A 1 68 ? 16.536 -0.410 -11.075 1.00 83.75 68 LEU A O 1
ATOM 487 N N . ALA A 1 69 ? 17.066 0.666 -12.955 1.00 82.81 69 ALA A N 1
ATOM 488 C CA . ALA A 1 69 ? 16.796 1.994 -12.410 1.00 82.81 69 ALA A CA 1
ATOM 489 C C . ALA A 1 69 ? 15.327 2.212 -11.997 1.00 82.81 69 ALA A C 1
ATOM 491 O O . ALA A 1 69 ? 15.054 2.871 -10.994 1.00 82.81 69 ALA A O 1
ATOM 492 N N . ALA A 1 70 ? 14.362 1.667 -12.748 1.00 82.81 70 ALA A N 1
ATOM 493 C CA . ALA A 1 70 ? 12.944 1.725 -12.382 1.00 82.81 70 ALA A CA 1
ATOM 494 C C . ALA A 1 70 ? 12.659 0.839 -11.159 1.00 82.81 70 ALA A C 1
ATOM 496 O O . ALA A 1 70 ? 12.020 1.291 -10.209 1.00 82.81 70 ALA A O 1
ATOM 497 N N . LYS A 1 71 ? 13.227 -0.376 -11.140 1.00 86.50 71 LYS A N 1
ATOM 498 C CA . LYS A 1 71 ? 13.164 -1.298 -9.994 1.00 86.50 71 LYS A CA 1
ATOM 499 C C . LYS A 1 71 ? 13.716 -0.660 -8.719 1.00 86.50 71 LYS A C 1
ATOM 501 O O . LYS A 1 71 ? 13.033 -0.649 -7.703 1.00 86.50 71 LYS A O 1
ATOM 506 N N . SER A 1 72 ? 14.917 -0.082 -8.772 1.00 83.75 72 SER A N 1
ATOM 507 C CA . SER A 1 72 ? 15.573 0.529 -7.609 1.00 83.75 72 SER A CA 1
ATOM 508 C C . SER A 1 72 ? 14.801 1.726 -7.054 1.00 83.75 72 SER A C 1
ATOM 510 O O . SER A 1 72 ? 14.730 1.886 -5.838 1.00 83.75 72 SER A O 1
ATOM 512 N N . ARG A 1 73 ? 14.185 2.546 -7.921 1.00 79.75 73 ARG A N 1
ATOM 513 C CA . ARG A 1 73 ? 13.341 3.672 -7.488 1.00 79.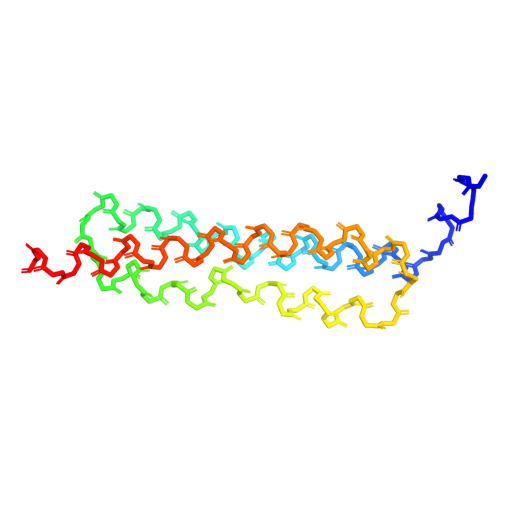75 73 ARG A CA 1
ATOM 514 C C . ARG A 1 73 ? 12.116 3.205 -6.702 1.00 79.75 73 ARG A C 1
ATOM 516 O O . ARG A 1 73 ? 11.809 3.790 -5.668 1.00 79.75 73 ARG A O 1
ATOM 523 N N . MET A 1 74 ? 11.444 2.151 -7.160 1.00 86.12 74 MET A N 1
ATOM 524 C CA . MET A 1 74 ? 10.250 1.636 -6.483 1.00 86.12 74 MET A CA 1
ATOM 525 C C . MET A 1 74 ? 10.556 0.721 -5.302 1.00 86.12 74 MET A C 1
ATOM 527 O O . MET A 1 74 ? 9.774 0.697 -4.364 1.00 86.12 74 MET A O 1
ATOM 531 N N . MET A 1 75 ? 11.695 0.026 -5.287 1.00 82.31 75 MET A N 1
ATOM 532 C CA . MET A 1 75 ? 12.087 -0.841 -4.171 1.00 82.31 75 MET A CA 1
ATOM 533 C C . MET A 1 75 ? 12.107 -0.084 -2.836 1.00 82.31 75 MET A C 1
ATOM 535 O O . MET A 1 75 ? 11.600 -0.593 -1.840 1.00 82.31 75 MET A O 1
ATOM 539 N N . GLY A 1 76 ? 12.637 1.145 -2.823 1.00 80.25 76 GLY A N 1
ATOM 540 C CA . GLY A 1 76 ? 12.617 2.001 -1.633 1.00 80.25 76 GLY A CA 1
ATOM 541 C C . GLY A 1 76 ? 11.193 2.357 -1.197 1.00 80.25 76 GLY A C 1
ATOM 542 O O . GLY A 1 76 ? 10.823 2.121 -0.051 1.00 80.25 76 GLY A O 1
ATOM 543 N N . ALA A 1 77 ? 10.369 2.843 -2.129 1.00 80.00 77 ALA A N 1
ATOM 544 C CA . ALA A 1 77 ? 8.985 3.228 -1.846 1.00 80.00 77 ALA A CA 1
ATOM 545 C C . ALA A 1 77 ? 8.115 2.040 -1.388 1.00 80.00 77 ALA A C 1
ATOM 547 O O . ALA A 1 77 ? 7.344 2.166 -0.437 1.00 80.00 77 ALA A O 1
ATOM 548 N N . ASN A 1 78 ? 8.264 0.873 -2.022 1.00 80.75 78 ASN A N 1
ATOM 549 C CA . ASN A 1 78 ? 7.558 -0.351 -1.647 1.00 80.75 78 ASN A CA 1
ATOM 550 C C . ASN A 1 78 ? 7.978 -0.811 -0.247 1.00 80.75 78 ASN A C 1
ATOM 552 O O . ASN A 1 78 ? 7.120 -1.177 0.555 1.00 80.75 78 ASN A O 1
ATOM 556 N N . HIS A 1 79 ? 9.274 -0.736 0.074 1.00 82.06 79 HIS A N 1
ATOM 557 C CA . HIS A 1 79 ? 9.784 -1.091 1.395 1.00 82.06 79 HIS A CA 1
ATOM 558 C C . HIS A 1 79 ? 9.267 -0.157 2.498 1.00 82.06 79 HIS A C 1
ATOM 560 O O . HIS A 1 79 ? 8.798 -0.629 3.532 1.00 82.06 79 HIS A O 1
ATOM 566 N N . GLU A 1 80 ? 9.299 1.161 2.284 1.00 84.00 80 GLU A N 1
ATOM 567 C CA . GLU A 1 80 ? 8.737 2.137 3.230 1.00 84.00 80 GLU A CA 1
ATOM 568 C C . GLU A 1 80 ? 7.241 1.897 3.460 1.00 84.00 80 GLU A C 1
ATOM 570 O O . GLU A 1 80 ? 6.749 1.945 4.591 1.00 84.00 80 GLU A O 1
ATOM 575 N N . PHE A 1 81 ? 6.508 1.590 2.390 1.00 82.81 81 PHE A N 1
ATOM 576 C CA . PHE A 1 81 ? 5.089 1.293 2.485 1.00 82.81 81 PHE A CA 1
ATOM 577 C C . PHE A 1 81 ? 4.818 0.007 3.287 1.00 82.81 81 PHE A C 1
ATOM 579 O O . PHE A 1 81 ? 3.906 -0.019 4.116 1.00 82.81 81 PHE A O 1
ATOM 586 N N . ASP A 1 82 ? 5.617 -1.043 3.087 1.00 82.56 82 ASP A N 1
ATOM 587 C CA . ASP A 1 82 ? 5.520 -2.297 3.843 1.00 82.56 82 ASP A CA 1
ATOM 588 C C . ASP A 1 82 ? 5.798 -2.094 5.344 1.00 82.56 82 ASP A C 1
ATOM 590 O O . ASP A 1 82 ? 5.050 -2.577 6.203 1.00 82.56 82 ASP A O 1
ATOM 594 N N . GLN A 1 83 ? 6.804 -1.277 5.681 1.00 85.94 83 GLN A N 1
ATOM 595 C CA . GLN A 1 83 ? 7.075 -0.886 7.067 1.00 85.94 83 GLN A CA 1
ATOM 596 C C . GLN A 1 83 ? 5.873 -0.164 7.696 1.00 85.94 83 GLN A C 1
ATOM 598 O O . GLN A 1 83 ? 5.450 -0.505 8.805 1.00 85.94 83 GLN A O 1
ATOM 603 N N . LEU A 1 84 ? 5.272 0.795 6.983 1.00 83.25 84 LEU A N 1
ATOM 604 C CA . LEU A 1 84 ? 4.084 1.513 7.454 1.00 83.25 84 LEU A CA 1
ATOM 605 C C . LEU A 1 84 ? 2.877 0.583 7.641 1.00 83.25 84 LEU A C 1
ATOM 607 O O . LEU A 1 84 ? 2.174 0.682 8.652 1.00 83.25 84 LEU A O 1
ATOM 611 N N . ALA A 1 85 ? 2.638 -0.338 6.704 1.00 81.06 85 ALA A N 1
ATOM 612 C CA . ALA A 1 85 ? 1.563 -1.325 6.803 1.00 81.06 85 ALA A CA 1
ATOM 613 C C . ALA A 1 85 ? 1.765 -2.269 8.003 1.00 81.06 85 ALA A C 1
ATOM 615 O O . ALA A 1 85 ? 0.813 -2.566 8.737 1.00 81.06 85 ALA A O 1
ATOM 616 N N . THR A 1 86 ? 3.010 -2.669 8.265 1.00 83.88 86 THR A N 1
ATOM 617 C CA . THR A 1 86 ? 3.391 -3.468 9.436 1.00 83.88 86 THR A CA 1
ATOM 618 C C . THR A 1 86 ? 3.137 -2.709 10.741 1.00 83.88 86 THR A C 1
ATOM 620 O O . THR A 1 86 ? 2.512 -3.246 11.660 1.00 83.88 86 THR A O 1
ATOM 623 N N . MET A 1 87 ? 3.534 -1.434 10.827 1.00 85.50 87 MET A N 1
ATOM 624 C CA . MET A 1 87 ? 3.263 -0.595 12.002 1.00 85.50 87 MET A CA 1
ATOM 625 C C . MET A 1 87 ? 1.759 -0.414 12.248 1.00 85.50 87 MET A C 1
ATOM 627 O O . MET A 1 87 ? 1.298 -0.561 13.380 1.00 85.50 87 MET A O 1
ATOM 631 N N . ALA A 1 88 ? 0.976 -0.141 11.200 1.00 84.06 88 ALA A N 1
ATOM 632 C CA . ALA A 1 88 ? -0.478 -0.012 11.305 1.00 84.06 88 ALA A CA 1
ATOM 633 C C . ALA A 1 88 ? -1.134 -1.311 11.805 1.00 84.06 88 ALA A C 1
ATOM 635 O O . ALA A 1 88 ? -2.022 -1.272 12.660 1.00 84.06 88 ALA A O 1
ATOM 636 N N . THR A 1 89 ? -0.654 -2.462 11.323 1.00 83.88 89 THR A N 1
ATOM 637 C CA . THR A 1 89 ? -1.077 -3.789 11.791 1.00 83.88 89 THR A CA 1
ATOM 638 C C . THR A 1 89 ? -0.807 -3.963 13.282 1.00 83.88 89 THR A C 1
ATOM 640 O O . THR A 1 89 ? -1.711 -4.333 14.035 1.00 83.88 89 THR A O 1
ATOM 643 N N . ALA A 1 90 ? 0.416 -3.661 13.727 1.00 87.12 90 ALA A N 1
ATOM 644 C CA . ALA A 1 90 ? 0.795 -3.778 15.130 1.00 87.12 90 ALA A CA 1
ATOM 645 C C . ALA A 1 90 ? -0.084 -2.890 16.025 1.00 87.12 90 ALA A C 1
ATOM 647 O O . ALA A 1 90 ? -0.647 -3.366 17.010 1.00 87.12 90 ALA A O 1
ATOM 648 N N . LEU A 1 91 ? -0.279 -1.625 15.641 1.00 85.06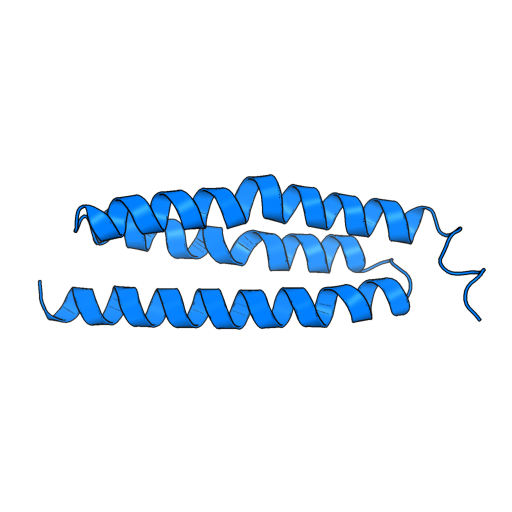 91 LEU A N 1
ATOM 649 C CA . LEU A 1 91 ? -1.119 -0.676 16.377 1.00 85.06 91 LEU A CA 1
ATOM 650 C C . LEU A 1 91 ? -2.577 -1.145 16.481 1.00 85.06 91 LEU A C 1
ATOM 652 O O . LEU A 1 91 ? -3.179 -1.057 17.552 1.00 85.06 91 LEU A O 1
ATOM 656 N N . LEU A 1 92 ? -3.162 -1.670 15.403 1.00 82.94 92 LEU A N 1
ATOM 657 C CA . LEU A 1 92 ? -4.532 -2.191 15.439 1.00 82.94 92 LEU A CA 1
ATOM 658 C C . LEU A 1 92 ? -4.668 -3.449 16.301 1.00 82.94 92 LEU A C 1
ATOM 660 O O . LEU A 1 92 ? -5.687 -3.621 16.972 1.00 82.94 92 LEU A O 1
ATOM 664 N N . ASN A 1 93 ? -3.655 -4.314 16.313 1.00 81.44 93 ASN A N 1
ATOM 665 C CA . ASN A 1 93 ? -3.664 -5.517 17.140 1.00 81.44 93 ASN A CA 1
ATOM 666 C C . ASN A 1 93 ? -3.482 -5.204 18.632 1.00 81.44 93 ASN A C 1
ATOM 668 O O . ASN A 1 93 ? -4.119 -5.855 19.454 1.00 81.44 93 ASN A O 1
ATOM 672 N N . LEU A 1 94 ? -2.714 -4.169 18.993 1.00 79.75 94 LEU A N 1
ATOM 673 C CA . LEU A 1 94 ? -2.612 -3.701 20.383 1.00 79.75 94 LEU A CA 1
ATOM 674 C C . LEU A 1 94 ? -3.957 -3.198 20.927 1.00 79.75 94 LEU A C 1
ATOM 676 O O . LEU A 1 94 ? -4.326 -3.510 22.057 1.00 79.75 94 LEU A O 1
ATOM 680 N N . ASN A 1 95 ? -4.735 -2.481 20.111 1.00 66.56 95 ASN A N 1
ATOM 681 C CA . ASN A 1 95 ? -6.070 -2.012 20.504 1.00 66.56 95 ASN A CA 1
ATOM 682 C C . ASN A 1 95 ? -7.088 -3.151 20.677 1.00 66.56 95 ASN A C 1
ATOM 684 O O . ASN A 1 95 ? -8.101 -2.969 21.345 1.00 66.56 95 ASN A O 1
ATOM 688 N N . ALA A 1 96 ? -6.827 -4.331 20.110 1.00 55.06 96 ALA A N 1
ATOM 689 C CA . ALA A 1 96 ? -7.687 -5.500 20.269 1.00 55.06 96 ALA A CA 1
ATOM 690 C C . ALA A 1 96 ? -7.528 -6.205 21.625 1.00 55.06 96 ALA A C 1
ATOM 692 O O . ALA A 1 96 ? -8.357 -7.041 21.953 1.00 55.06 96 ALA A O 1
ATOM 693 N N . VAL A 1 97 ? -6.476 -5.894 22.388 1.00 48.53 97 VAL A N 1
ATOM 694 C CA . VAL A 1 97 ? -6.248 -6.446 23.737 1.00 48.53 97 VAL A CA 1
ATOM 695 C C . VAL A 1 97 ? -6.975 -5.621 24.811 1.00 48.53 97 VAL A C 1
ATOM 697 O O . VAL A 1 97 ? -7.167 -6.088 25.927 1.00 48.53 97 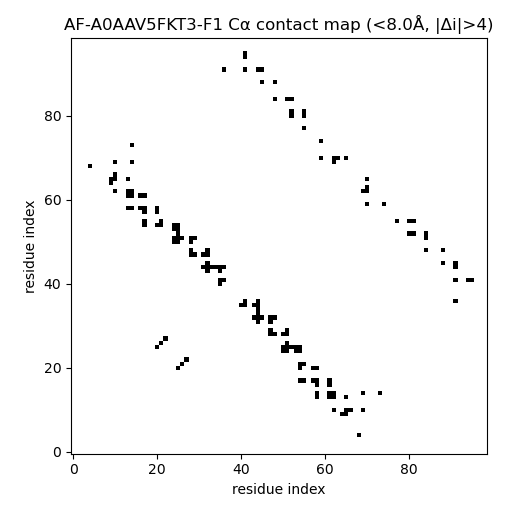VAL A O 1
ATOM 700 N N . VAL A 1 98 ? -7.389 -4.393 24.478 1.00 48.28 98 VAL A N 1
ATOM 701 C CA . VAL A 1 98 ? -8.009 -3.429 25.410 1.00 48.28 98 VAL A CA 1
ATOM 702 C C . VAL A 1 98 ? -9.539 -3.342 25.233 1.00 48.28 98 VAL A C 1
ATOM 704 O O . VAL A 1 98 ? -10.205 -2.660 26.009 1.00 48.28 98 VAL A O 1
ATOM 707 N N . ALA A 1 99 ? -10.102 -4.025 24.232 1.00 45.84 99 ALA A N 1
ATOM 708 C CA . ALA A 1 99 ? -11.539 -4.095 23.951 1.00 45.84 99 ALA A CA 1
ATOM 709 C C . ALA A 1 99 ? -12.096 -5.476 24.310 1.00 45.84 99 ALA A C 1
ATOM 711 O O . ALA A 1 99 ? -13.236 -5.518 24.820 1.00 45.84 99 ALA A O 1
#